Protein AF-A0A817S4G6-F1 (afdb_monomer)

Sequence (157 aa):
RQKEARENLIQSEVERRVKDIVETRVREELERRKDEIENEVKRRVDVLKRAMEKQMLTELEKRNNDEMKKLIVKEEEERKKREDLERILSENERKLAEAEKRIAEEEEKLRTEQLRLMEDRERFERQLGKQHAKEQNLILGKNKTREKISFTLNSAR

Mean predicted aligned error: 13.23 Å

Foldseek 3Di:
DVVVVVVVVVVVVVVVVVVVVVVVVVVVVVVVVVVVVVVVVVVVVVVVVVVVVVVVVVVVVVVVVVVVVVVVVVVVVVVVVVVVVVVVVVVVVVVVVVVVVVVVVVVVVVVVVVVVVVVVVVVVVVVVVVVVVVVVCCVVCPPVNDDPDDDDPPPDD

Secondary structure (DSSP, 8-state):
-HHHHHHHHHHHHHHHHHHHHHHHHHHHHHHHHHHHHHHHHHHHHHHHHHHHHHHHHHHHHHHHHHHHHHHHHHHHHHHHHHHHHHHHHHHHHHHHHHHHHHHHHHHHHHHHHHHHHHHHHHHHHHHHHHHHHHHHHHHTTTTTTS-----------

Radius of gyration: 67.4 Å; Cα contacts (8 Å, |Δi|>4): 7; chains: 1; bounding box: 145×23×191 Å

pLDDT: mean 90.8, std 11.44, range [44.94, 98.38]

Solvent-accessible surface area (backbone atoms only — not comparable to full-atom values): 8614 Å² total; per-residue (Å²): 108,76,65,55,56,50,50,54,51,52,50,53,51,50,51,48,53,52,48,52,53,50,52,51,52,51,49,54,51,51,51,52,53,47,53,53,50,52,52,52,52,50,52,53,51,51,52,52,49,55,52,51,52,52,51,53,50,54,52,50,53,48,50,52,52,53,51,51,50,53,51,52,53,51,50,53,52,53,48,50,53,49,54,52,49,52,51,52,49,54,51,50,51,50,52,49,54,52,51,53,51,50,51,52,55,51,54,50,50,53,53,54,49,54,53,49,54,51,52,51,50,51,52,50,51,55,49,50,53,52,49,52,52,52,52,50,32,54,75,70,29,51,90,80,59,49,78,82,80,80,78,79,81,79,79,85,125

Structure (mmCIF, N/CA/C/O backbone):
data_AF-A0A817S4G6-F1
#
_entry.id   AF-A0A817S4G6-F1
#
loop_
_atom_site.group_PDB
_atom_site.id
_atom_site.type_symbol
_atom_site.label_atom_id
_atom_site.label_alt_id
_atom_site.label_comp_id
_atom_site.label_asym_id
_atom_site.label_entity_id
_atom_site.label_seq_id
_atom_site.pdbx_PDB_ins_code
_atom_site.Cartn_x
_atom_site.Cartn_y
_atom_site.Cartn_z
_atom_site.occupancy
_atom_site.B_iso_or_equiv
_atom_site.auth_seq_id
_atom_site.auth_comp_id
_atom_site.auth_asym_id
_atom_site.auth_atom_id
_atom_site.pdbx_PDB_model_num
ATOM 1 N N . ARG A 1 1 ? -60.828 -16.959 84.558 1.00 68.12 1 ARG A N 1
ATOM 2 C CA . ARG A 1 1 ? -61.510 -17.779 83.520 1.00 68.12 1 ARG A CA 1
ATOM 3 C C . ARG A 1 1 ? -62.096 -16.951 82.365 1.00 68.12 1 ARG A C 1
ATOM 5 O O . ARG A 1 1 ? -61.414 -16.870 81.361 1.00 68.12 1 ARG A O 1
ATOM 12 N N . GLN A 1 2 ? -63.275 -16.304 82.437 1.00 71.50 2 GLN A N 1
ATOM 13 C CA . GLN A 1 2 ? -63.815 -15.572 81.257 1.00 71.50 2 GLN A CA 1
ATOM 14 C C . GLN A 1 2 ? -63.044 -14.290 80.871 1.00 71.50 2 GLN A C 1
ATOM 16 O O . GLN A 1 2 ? -62.876 -14.028 79.685 1.00 71.50 2 GLN A O 1
ATOM 21 N N . LYS A 1 3 ? -62.561 -13.500 81.844 1.00 75.75 3 LYS A N 1
ATOM 22 C CA . LYS A 1 3 ? -61.725 -12.309 81.571 1.00 75.75 3 LYS A CA 1
ATOM 23 C C . LYS A 1 3 ? -60.380 -12.679 80.936 1.00 75.75 3 LYS A C 1
ATOM 25 O O . LYS A 1 3 ? -60.044 -12.163 79.885 1.00 75.75 3 LYS A O 1
ATOM 30 N N . GLU A 1 4 ? -59.719 -13.667 81.519 1.00 77.25 4 GLU A N 1
ATOM 31 C CA . GLU A 1 4 ? -58.474 -14.290 81.044 1.00 77.25 4 GLU A CA 1
ATOM 32 C C . GLU A 1 4 ? -58.558 -14.785 79.592 1.00 77.25 4 GLU A C 1
ATOM 34 O O . GLU A 1 4 ? -57.671 -14.534 78.787 1.00 77.25 4 GLU A O 1
ATOM 39 N N . ALA A 1 5 ? -59.653 -15.460 79.223 1.00 80.94 5 ALA A N 1
ATOM 40 C CA . ALA A 1 5 ? -59.853 -15.932 77.853 1.00 80.94 5 ALA A CA 1
ATOM 41 C C . ALA A 1 5 ? -60.017 -14.773 76.854 1.00 80.94 5 ALA A C 1
ATOM 43 O O . ALA A 1 5 ? -59.557 -14.871 75.719 1.00 80.94 5 ALA A O 1
ATOM 44 N N . ARG A 1 6 ? -60.649 -13.667 77.273 1.00 77.38 6 ARG A N 1
ATOM 45 C CA . ARG A 1 6 ? -60.750 -12.439 76.470 1.00 77.38 6 ARG A CA 1
ATOM 46 C C . ARG A 1 6 ? -59.411 -11.719 76.350 1.00 77.38 6 ARG A C 1
ATOM 48 O O . ARG A 1 6 ? -59.080 -11.280 75.257 1.00 77.38 6 ARG A O 1
ATOM 55 N N . GLU A 1 7 ? -58.655 -11.610 77.437 1.00 81.31 7 GLU A N 1
ATOM 56 C CA . GLU A 1 7 ? -57.317 -11.007 77.434 1.00 81.31 7 GLU A CA 1
ATOM 57 C C . GLU A 1 7 ? -56.365 -11.788 76.524 1.00 81.31 7 GLU A C 1
ATOM 59 O O . GLU A 1 7 ? -55.733 -11.184 75.664 1.00 81.31 7 GLU A O 1
ATOM 64 N N . ASN A 1 8 ? -56.368 -13.122 76.599 1.00 84.12 8 ASN A N 1
ATOM 65 C CA . ASN A 1 8 ? -55.579 -13.973 75.704 1.00 84.12 8 ASN A CA 1
ATOM 66 C C . ASN A 1 8 ? -55.988 -13.829 74.228 1.00 84.12 8 ASN A C 1
ATOM 68 O O . ASN A 1 8 ? -55.130 -13.831 73.346 1.00 84.12 8 ASN A O 1
ATOM 72 N N . LEU A 1 9 ? -57.289 -13.683 73.938 1.00 86.62 9 LEU A N 1
ATOM 73 C CA . LEU A 1 9 ? -57.773 -13.464 72.572 1.00 86.62 9 LEU A CA 1
ATOM 74 C C . LEU A 1 9 ? -57.258 -12.127 72.016 1.00 86.62 9 LEU A C 1
ATOM 76 O O . LEU A 1 9 ? -56.675 -12.101 70.933 1.00 86.62 9 LEU A O 1
ATOM 80 N N . ILE A 1 10 ? -57.409 -11.051 72.797 1.00 86.75 10 ILE A N 1
ATOM 81 C CA . ILE A 1 10 ? -56.945 -9.700 72.451 1.00 86.75 10 ILE A CA 1
ATOM 82 C C . ILE A 1 10 ? -55.427 -9.692 72.258 1.00 86.75 10 ILE A C 1
ATOM 84 O O . ILE A 1 10 ? -54.934 -9.117 71.293 1.00 86.75 10 ILE A O 1
ATOM 88 N N . GLN A 1 11 ? -54.681 -10.358 73.137 1.00 84.25 11 GLN A N 1
ATOM 89 C CA . GLN A 1 11 ? -53.227 -10.431 73.056 1.00 84.25 11 GLN A CA 1
ATOM 90 C C . GLN A 1 11 ? -52.767 -11.161 71.787 1.00 84.25 11 GLN A C 1
ATOM 92 O O . GLN A 1 11 ? -51.900 -10.653 71.080 1.00 84.25 11 GLN A O 1
ATOM 97 N N . SER A 1 12 ? -53.417 -12.272 71.422 1.00 86.94 12 SER A N 1
ATOM 98 C CA . SER A 1 12 ? -53.116 -12.988 70.172 1.00 86.94 12 SER A CA 1
ATOM 99 C C . SER A 1 12 ? -53.428 -12.163 68.916 1.00 86.94 12 SER A C 1
ATOM 101 O O . SER A 1 12 ? -52.725 -12.247 67.908 1.00 86.94 12 SER A O 1
ATOM 103 N N . GLU A 1 13 ? -54.478 -11.343 68.970 1.00 90.25 13 GLU A N 1
ATOM 104 C CA . GLU A 1 13 ? -54.894 -10.493 67.857 1.00 90.25 13 GLU A CA 1
ATOM 105 C C . GLU A 1 13 ? -53.954 -9.291 67.698 1.00 90.25 13 GLU A C 1
ATOM 107 O O . GLU A 1 13 ? -53.565 -8.946 66.580 1.00 90.25 13 GLU A O 1
ATOM 112 N N . VAL A 1 14 ? -53.502 -8.712 68.815 1.00 91.56 14 VAL A N 1
ATOM 113 C CA . VAL A 1 14 ? -52.459 -7.679 68.839 1.00 91.56 14 VAL A CA 1
ATOM 114 C C . VAL A 1 14 ? -51.129 -8.234 68.325 1.00 91.56 14 VAL A C 1
ATOM 116 O O . VAL A 1 14 ? -50.505 -7.595 67.482 1.00 91.56 14 VAL A O 1
ATOM 119 N N . GLU A 1 15 ? -50.714 -9.429 68.752 1.00 91.81 15 GLU A N 1
ATOM 120 C CA . GLU A 1 15 ? -49.490 -10.081 68.266 1.00 91.81 15 GLU A CA 1
ATOM 121 C C . GLU A 1 15 ? -49.533 -10.347 66.759 1.00 91.81 15 GLU A C 1
ATOM 123 O O . GLU A 1 15 ? -48.559 -10.052 66.063 1.00 91.81 15 GLU A O 1
ATOM 128 N N . ARG A 1 16 ? -50.665 -10.834 66.226 1.00 92.88 16 ARG A N 1
ATOM 129 C CA . ARG A 1 16 ? -50.846 -10.985 64.772 1.00 92.88 16 ARG A CA 1
ATOM 130 C C . ARG A 1 16 ? -50.715 -9.654 64.052 1.00 92.88 16 ARG A C 1
ATOM 132 O O . ARG A 1 16 ? -49.958 -9.553 63.097 1.00 92.88 16 ARG A O 1
ATOM 139 N N . ARG A 1 17 ? -51.395 -8.616 64.538 1.00 93.25 17 ARG A N 1
ATOM 140 C CA . ARG A 1 17 ? -51.391 -7.304 63.886 1.00 93.25 17 ARG A CA 1
ATOM 141 C C . ARG A 1 17 ? -50.010 -6.649 63.911 1.00 93.25 17 ARG A C 1
ATOM 143 O O . ARG A 1 17 ? -49.602 -6.049 62.922 1.00 93.25 17 ARG A O 1
ATOM 150 N N . VAL A 1 18 ? -49.273 -6.789 65.014 1.00 94.31 18 VAL A N 1
ATOM 151 C CA . VAL A 1 18 ? -47.878 -6.337 65.115 1.00 94.31 18 VAL A CA 1
ATOM 152 C C . VAL A 1 18 ? -46.996 -7.119 64.146 1.00 94.31 18 VAL A C 1
ATOM 154 O O . VAL A 1 18 ? -46.218 -6.506 63.418 1.00 94.31 18 VAL A O 1
ATOM 157 N N . LYS A 1 19 ? -47.142 -8.446 64.088 1.00 92.88 19 LYS A N 1
ATOM 158 C CA . LYS A 1 19 ? -46.390 -9.292 63.158 1.00 92.88 19 LYS A CA 1
ATOM 159 C C . LYS A 1 19 ? -46.636 -8.892 61.702 1.00 92.88 19 LYS A C 1
ATOM 161 O O . LYS A 1 19 ? -45.669 -8.696 60.975 1.00 92.88 19 LYS A O 1
ATOM 166 N N . ASP A 1 20 ? -47.891 -8.690 61.309 1.00 94.62 20 ASP A N 1
ATOM 167 C CA . ASP A 1 20 ? -48.260 -8.315 59.940 1.00 94.62 20 ASP A CA 1
ATOM 168 C C . ASP A 1 20 ? -47.704 -6.931 59.555 1.00 94.62 20 ASP A C 1
ATOM 170 O O . ASP A 1 20 ? -47.190 -6.746 58.449 1.00 94.62 20 ASP A O 1
ATOM 174 N N . ILE A 1 21 ? -47.743 -5.957 60.476 1.00 94.88 21 ILE A N 1
ATOM 175 C CA . ILE A 1 21 ? -47.161 -4.619 60.266 1.00 94.88 21 ILE A CA 1
ATOM 176 C C . ILE A 1 21 ? -45.639 -4.701 60.119 1.00 94.88 21 ILE A C 1
ATOM 178 O O . ILE A 1 21 ? -45.070 -4.065 59.229 1.00 94.88 21 ILE A O 1
ATOM 182 N N . VAL A 1 22 ? -44.972 -5.476 60.980 1.00 95.25 22 VAL A N 1
ATOM 183 C CA . VAL A 1 22 ? -43.518 -5.667 60.917 1.00 95.25 22 VAL A CA 1
ATOM 184 C C . VAL A 1 22 ? -43.132 -6.358 59.614 1.00 95.25 22 VAL A C 1
ATOM 186 O O . VAL A 1 22 ? -42.227 -5.890 58.933 1.00 95.25 22 VAL A O 1
ATOM 189 N N . GLU A 1 23 ? -43.833 -7.421 59.225 1.00 95.94 23 GLU A N 1
ATOM 190 C CA . GLU A 1 23 ? -43.536 -8.170 58.005 1.00 95.94 23 GLU A CA 1
ATOM 191 C C . GLU A 1 23 ? -43.730 -7.315 56.748 1.00 95.94 23 GLU A C 1
ATOM 193 O O . GLU A 1 23 ? -42.868 -7.307 55.870 1.00 95.94 23 GLU A O 1
ATOM 198 N N . THR A 1 24 ? -44.812 -6.534 56.690 1.00 95.31 24 THR A N 1
ATOM 199 C CA . THR A 1 24 ? -45.082 -5.623 55.568 1.00 95.31 24 THR A CA 1
ATOM 200 C C . THR A 1 24 ? -43.999 -4.552 55.463 1.00 95.31 24 THR A C 1
ATOM 202 O O . THR A 1 24 ? -43.426 -4.354 54.395 1.00 95.31 24 THR A O 1
ATOM 205 N N . ARG A 1 25 ? -43.640 -3.913 56.582 1.00 95.62 25 ARG A N 1
ATOM 206 C CA . ARG A 1 25 ? -42.630 -2.849 56.589 1.00 95.62 25 ARG A CA 1
ATOM 207 C C . ARG A 1 25 ? -41.226 -3.367 56.280 1.00 95.62 25 ARG A C 1
ATOM 209 O O . ARG A 1 25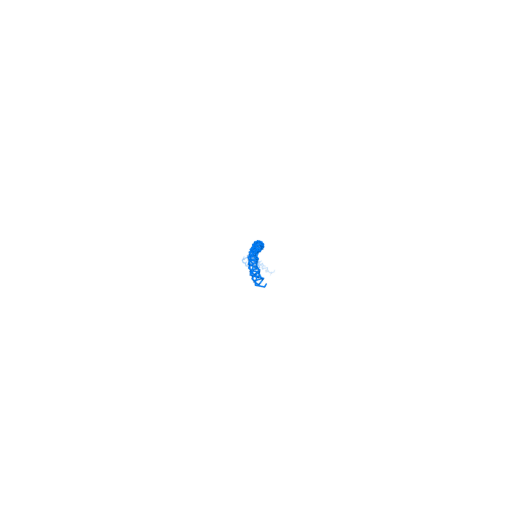 ? -40.471 -2.703 55.579 1.00 95.62 25 ARG A O 1
ATOM 216 N N . VAL A 1 26 ? -40.876 -4.554 56.777 1.00 96.50 26 VAL A N 1
ATOM 217 C CA . VAL A 1 26 ? -39.610 -5.222 56.439 1.00 96.50 26 VAL A CA 1
ATOM 218 C C . VAL A 1 26 ? -39.570 -5.567 54.952 1.00 96.50 26 VAL A C 1
ATOM 220 O O . VAL A 1 26 ? -38.542 -5.355 54.315 1.00 96.50 26 VAL A O 1
ATOM 223 N N . ARG A 1 27 ? -40.676 -6.054 54.381 1.00 95.31 27 ARG A N 1
ATOM 224 C CA . ARG A 1 27 ? -40.769 -6.368 52.951 1.00 95.31 27 ARG A CA 1
ATOM 225 C C . ARG A 1 27 ? -40.568 -5.125 52.084 1.00 95.31 27 ARG A C 1
ATOM 227 O O . ARG A 1 27 ? -39.736 -5.161 51.186 1.00 95.31 27 ARG A O 1
ATOM 234 N N . GLU A 1 28 ? -41.255 -4.028 52.398 1.00 95.81 28 GLU A N 1
ATOM 235 C CA . GLU A 1 28 ? -41.115 -2.754 51.679 1.00 95.81 28 GLU A CA 1
ATOM 236 C C . GLU A 1 28 ? -39.688 -2.189 51.757 1.00 95.81 28 GLU A C 1
ATOM 238 O O . GLU A 1 28 ? -39.144 -1.733 50.754 1.00 95.81 28 GLU A O 1
ATOM 243 N N . GLU A 1 29 ? -39.050 -2.232 52.931 1.00 95.62 29 GLU A N 1
ATOM 244 C CA . GLU A 1 29 ? -37.659 -1.785 53.098 1.00 95.62 29 GLU A CA 1
ATOM 245 C C . GLU A 1 29 ? -36.668 -2.665 52.326 1.00 95.62 29 GLU A C 1
ATOM 247 O O . GLU A 1 29 ? -35.727 -2.153 51.716 1.00 95.62 29 GLU A O 1
ATOM 252 N N . LEU A 1 30 ? -36.870 -3.986 52.322 1.00 96.62 30 LEU A N 1
ATOM 253 C CA . LEU A 1 30 ? -36.042 -4.902 51.538 1.00 96.62 30 LEU A CA 1
ATOM 254 C C . LEU A 1 30 ? -36.190 -4.652 50.037 1.00 96.62 30 LEU A C 1
ATOM 256 O O . LEU A 1 30 ? -35.188 -4.675 49.325 1.00 96.62 30 LEU A O 1
ATOM 260 N N . GLU A 1 31 ? -37.406 -4.387 49.565 1.00 95.88 31 GLU A N 1
ATOM 261 C CA . GLU A 1 31 ? -37.678 -4.093 48.158 1.00 95.88 31 GLU A CA 1
ATOM 262 C C . GLU A 1 31 ? -37.060 -2.755 47.736 1.00 95.88 31 GLU A C 1
ATOM 264 O O . GLU A 1 31 ? -36.313 -2.714 46.761 1.00 95.88 31 GLU A O 1
ATOM 269 N N . ARG A 1 32 ? -37.208 -1.696 48.546 1.00 96.94 32 ARG A N 1
ATOM 270 C CA . ARG A 1 32 ? -36.531 -0.408 48.303 1.00 96.94 32 ARG A CA 1
ATOM 271 C C . ARG A 1 32 ? -35.016 -0.552 48.226 1.00 96.94 32 ARG A C 1
ATOM 273 O O . ARG A 1 32 ? -34.397 -0.063 47.286 1.00 96.94 32 ARG A O 1
ATOM 280 N N . ARG A 1 33 ? -34.408 -1.251 49.190 1.00 96.81 33 ARG A N 1
ATOM 281 C CA . ARG A 1 33 ? -32.954 -1.480 49.190 1.00 96.81 33 ARG A CA 1
ATOM 282 C C . ARG A 1 33 ? -32.508 -2.302 47.990 1.00 96.81 33 ARG A C 1
ATOM 284 O O . ARG A 1 33 ? -31.440 -2.043 47.441 1.00 96.81 33 ARG A O 1
ATOM 291 N N . LYS A 1 34 ? -33.299 -3.296 47.586 1.00 97.56 34 LYS A N 1
ATOM 292 C CA . LYS A 1 34 ? -33.016 -4.105 46.402 1.00 97.56 34 LYS A CA 1
ATOM 293 C C . LYS A 1 34 ? -33.024 -3.237 45.143 1.00 97.56 34 LYS A C 1
ATOM 295 O O . LYS A 1 34 ? -32.050 -3.280 44.398 1.00 97.56 34 LYS A O 1
ATOM 300 N N . ASP A 1 35 ? -34.041 -2.401 44.961 1.00 97.19 35 ASP A N 1
ATOM 301 C CA . ASP A 1 35 ? -34.147 -1.501 43.809 1.00 97.19 35 ASP A CA 1
ATOM 302 C C . ASP A 1 35 ? -33.014 -0.465 43.777 1.00 97.19 3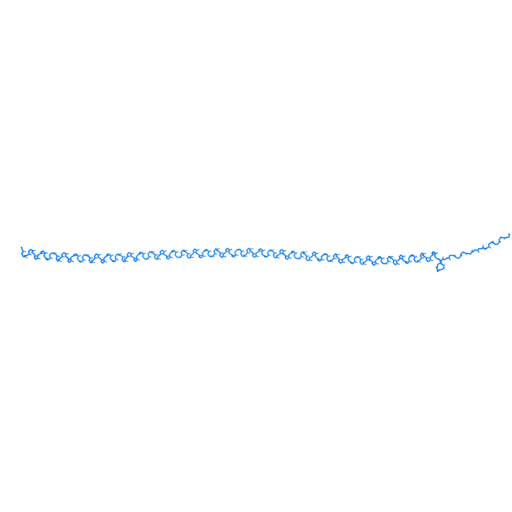5 ASP A C 1
ATOM 304 O O . ASP A 1 35 ? -32.459 -0.164 42.718 1.00 97.19 35 ASP A O 1
ATOM 308 N N . GLU A 1 36 ? -32.621 0.078 44.932 1.00 97.25 36 GLU A N 1
ATOM 309 C CA . GLU A 1 36 ? -31.470 0.981 45.047 1.00 97.25 36 GLU A CA 1
ATOM 310 C C . GLU A 1 36 ? -30.167 0.295 44.619 1.00 97.25 36 GLU A C 1
ATOM 312 O O . GLU A 1 36 ? -29.401 0.852 43.825 1.00 97.25 36 GLU A O 1
ATOM 317 N N . ILE A 1 37 ? -29.937 -0.933 45.095 1.00 97.31 37 ILE A N 1
ATOM 318 C CA . ILE A 1 37 ? -28.763 -1.732 44.732 1.00 97.31 37 ILE A CA 1
ATOM 319 C C . ILE A 1 37 ? -28.778 -2.058 43.238 1.00 97.31 37 ILE A C 1
ATOM 321 O O . ILE A 1 37 ? -27.762 -1.874 42.569 1.00 97.31 37 ILE A O 1
ATOM 325 N N . GLU A 1 38 ? -29.906 -2.510 42.690 1.00 97.56 38 GLU A N 1
ATOM 326 C CA . GLU A 1 38 ? -30.027 -2.843 41.268 1.00 97.56 38 GLU A CA 1
ATOM 327 C C . GLU A 1 38 ? -29.754 -1.628 40.377 1.00 97.56 38 GLU A C 1
ATOM 329 O O . GLU A 1 38 ? -29.005 -1.726 39.400 1.00 97.56 38 GLU A O 1
ATOM 334 N N . ASN A 1 39 ? -30.289 -0.461 40.738 1.00 97.94 39 ASN A N 1
ATOM 335 C CA . ASN A 1 39 ? -30.050 0.778 40.007 1.00 97.94 39 ASN A CA 1
ATOM 336 C C . ASN A 1 39 ? -28.583 1.217 40.068 1.00 97.94 39 ASN A C 1
ATOM 338 O O . ASN A 1 39 ? -28.024 1.635 39.051 1.00 97.94 39 ASN A O 1
ATOM 342 N N . GLU A 1 40 ? -27.940 1.110 41.229 1.00 97.69 40 GLU A N 1
ATOM 343 C CA . GLU A 1 40 ? -26.522 1.441 41.380 1.00 97.69 40 GLU A CA 1
ATOM 344 C C . GLU A 1 40 ? -25.627 0.468 40.597 1.00 97.69 40 GLU A C 1
ATOM 346 O O . GLU A 1 40 ? -24.723 0.896 39.874 1.00 97.69 40 GLU A O 1
ATOM 351 N N . VAL A 1 41 ? -25.905 -0.838 40.666 1.00 98.38 41 VAL A N 1
ATOM 352 C CA . VAL A 1 41 ? -25.199 -1.857 39.874 1.00 98.38 41 VAL A CA 1
ATOM 353 C C . VAL A 1 41 ? -25.355 -1.568 38.386 1.00 98.38 41 VAL A C 1
ATOM 355 O O . VAL A 1 41 ? -24.360 -1.554 37.659 1.00 98.38 41 VAL A O 1
ATOM 358 N N . LYS A 1 42 ? -26.575 -1.266 37.932 1.00 98.06 42 LYS A N 1
ATOM 359 C CA . LYS A 1 42 ? -26.852 -0.925 36.534 1.00 98.06 42 LYS A CA 1
ATOM 360 C C . LYS A 1 42 ? -26.051 0.296 36.087 1.00 98.06 42 LYS A C 1
ATOM 362 O O . LYS A 1 42 ? -25.382 0.237 35.060 1.00 98.06 42 LYS A O 1
ATOM 367 N N . ARG A 1 43 ? -26.028 1.364 36.892 1.00 98.19 43 ARG A N 1
ATOM 368 C CA . ARG A 1 43 ? -25.232 2.571 36.605 1.00 98.19 43 ARG A CA 1
ATOM 369 C C . ARG A 1 43 ? -23.742 2.263 36.493 1.00 98.19 43 ARG A C 1
ATOM 371 O O . ARG A 1 43 ? -23.106 2.708 35.540 1.00 98.19 43 ARG A O 1
ATOM 378 N N . ARG A 1 44 ? -23.176 1.492 37.426 1.00 98.19 44 ARG A N 1
ATOM 379 C CA . ARG A 1 44 ? -21.750 1.121 37.390 1.00 98.19 44 ARG A CA 1
ATOM 380 C C . ARG A 1 44 ? -21.411 0.282 36.167 1.00 98.19 44 ARG A C 1
ATOM 382 O O . ARG A 1 44 ? -20.407 0.548 35.510 1.00 98.19 44 ARG A O 1
ATOM 389 N N . VAL A 1 45 ? -22.255 -0.695 35.838 1.00 98.31 45 VAL A N 1
ATOM 390 C CA . VAL A 1 45 ? -22.090 -1.524 34.640 1.00 98.31 45 VAL A CA 1
ATOM 391 C C . VAL A 1 45 ? -22.147 -0.666 33.379 1.00 98.31 45 VAL A C 1
ATOM 393 O O . VAL A 1 45 ? -21.290 -0.823 32.516 1.00 98.31 45 VAL A O 1
ATOM 396 N N . ASP A 1 46 ? -23.089 0.269 33.280 1.00 97.88 46 ASP A N 1
ATOM 397 C CA . ASP A 1 46 ? -23.211 1.145 32.112 1.00 97.88 46 ASP A CA 1
ATOM 398 C C . ASP A 1 46 ? -21.997 2.074 31.959 1.00 97.88 46 ASP A C 1
ATOM 400 O O . ASP A 1 46 ? -21.500 2.264 30.848 1.00 97.88 46 ASP A O 1
ATOM 404 N N . VAL A 1 47 ? -21.469 2.616 33.062 1.00 97.88 47 VAL A N 1
ATOM 405 C CA . VAL A 1 47 ? -20.238 3.425 33.045 1.00 97.88 47 VAL A CA 1
ATOM 406 C C . VAL A 1 47 ? -19.045 2.596 32.569 1.00 97.88 47 VAL A C 1
ATOM 408 O O . VAL A 1 47 ? -18.309 3.040 31.687 1.00 97.88 47 VAL A O 1
ATOM 411 N N . LEU A 1 48 ? -18.868 1.386 33.106 1.00 97.50 48 LEU A N 1
ATOM 412 C CA . LEU A 1 48 ? -17.772 0.496 32.715 1.00 97.50 48 LEU A CA 1
ATOM 413 C C . LEU A 1 48 ? -17.888 0.050 31.254 1.00 97.50 48 LEU A C 1
ATOM 415 O O . LEU A 1 48 ? -16.893 0.081 30.535 1.00 97.50 48 LEU A O 1
ATOM 419 N N . LYS A 1 49 ? -19.096 -0.295 30.790 1.00 97.81 49 LYS A N 1
ATOM 420 C CA . LYS A 1 49 ? -19.353 -0.641 29.384 1.00 97.81 49 LYS A CA 1
ATOM 421 C C . LYS A 1 49 ? -18.988 0.506 28.454 1.00 97.81 49 LYS A C 1
ATOM 423 O O . LYS A 1 49 ? -18.218 0.297 27.528 1.00 97.81 49 LYS A O 1
ATOM 428 N N . ARG A 1 50 ? -19.452 1.727 28.739 1.00 98.19 50 ARG A N 1
ATOM 429 C CA . ARG A 1 50 ? -19.131 2.910 27.922 1.00 98.19 50 ARG A CA 1
ATOM 430 C C . ARG A 1 50 ? -17.636 3.214 27.900 1.00 98.19 50 ARG A C 1
ATOM 432 O O . ARG A 1 50 ? -17.104 3.603 26.863 1.00 98.19 50 ARG A O 1
ATOM 439 N N . ALA A 1 51 ? -16.951 3.052 29.032 1.00 98.12 51 ALA A N 1
ATOM 440 C CA . ALA A 1 51 ? -15.503 3.224 29.096 1.00 98.12 51 ALA A CA 1
ATOM 441 C C . ALA A 1 51 ? -14.781 2.180 28.230 1.00 98.12 51 ALA A C 1
ATOM 443 O O . ALA A 1 51 ? -13.912 2.544 27.437 1.00 98.12 51 ALA A O 1
ATOM 444 N N . MET A 1 52 ? -15.190 0.913 28.329 1.00 97.00 52 MET A N 1
ATOM 445 C CA . MET A 1 52 ? -14.631 -0.184 27.541 1.00 97.00 52 MET A CA 1
ATOM 446 C C . MET A 1 52 ? -14.901 -0.006 26.041 1.00 97.00 52 MET A C 1
ATOM 448 O O . MET A 1 52 ? -13.979 -0.118 25.241 1.00 97.00 52 MET A O 1
ATOM 452 N N . GLU A 1 53 ? -16.132 0.336 25.653 1.00 97.12 53 GLU A N 1
ATOM 453 C CA . GLU A 1 53 ? -16.514 0.614 24.263 1.00 97.12 53 GLU A CA 1
ATOM 454 C C . GLU A 1 53 ? -15.677 1.750 23.673 1.00 97.12 53 GLU A C 1
ATOM 456 O O . GLU A 1 53 ? -15.136 1.619 22.576 1.00 97.12 53 GLU A O 1
ATOM 461 N N . LYS A 1 54 ? -15.500 2.844 24.423 1.00 98.06 54 LYS A N 1
ATOM 462 C CA . LYS A 1 54 ? -14.658 3.963 23.994 1.00 98.06 54 LYS A CA 1
ATOM 463 C C . LYS A 1 54 ? -13.206 3.529 23.788 1.00 98.06 54 LYS A C 1
ATOM 465 O O . LYS A 1 54 ? -12.612 3.896 22.779 1.00 98.06 54 LYS A O 1
ATOM 470 N N . GLN A 1 55 ? -12.645 2.749 24.714 1.00 97.50 55 GLN A N 1
ATOM 471 C CA . GLN A 1 55 ? -11.283 2.225 24.583 1.00 97.50 55 GLN A CA 1
ATOM 472 C C . GLN A 1 55 ? -11.146 1.312 23.359 1.00 97.50 55 GLN A C 1
ATOM 474 O O . GLN A 1 55 ? -10.252 1.523 22.540 1.00 97.50 55 GLN A O 1
ATOM 479 N N . MET A 1 56 ? -12.071 0.368 23.170 1.00 97.00 56 MET A N 1
ATOM 480 C CA . MET A 1 56 ? -12.071 -0.529 22.012 1.00 97.00 56 MET A CA 1
ATOM 481 C C . MET A 1 56 ? -12.159 0.235 20.688 1.00 97.00 56 MET A C 1
ATOM 483 O O . MET A 1 56 ? -11.401 -0.066 19.768 1.00 97.00 56 MET A O 1
ATOM 487 N N . LEU A 1 57 ? -13.031 1.245 20.590 1.00 97.81 57 LEU A N 1
ATOM 488 C CA . LEU A 1 57 ? -13.135 2.083 19.393 1.00 97.81 57 LEU A CA 1
ATOM 489 C C . LEU A 1 57 ? -11.824 2.821 19.111 1.00 97.81 57 LEU A C 1
ATOM 491 O O . LEU A 1 57 ? -11.326 2.763 17.990 1.0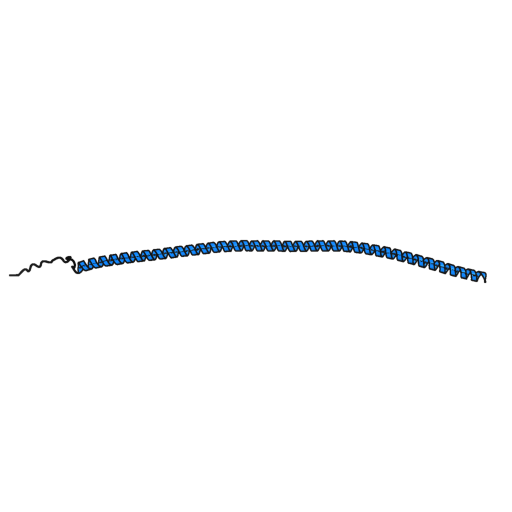0 97.81 57 LEU A O 1
ATOM 495 N N . THR A 1 58 ? -11.208 3.432 20.128 1.00 97.62 58 THR A N 1
ATOM 496 C CA . THR A 1 58 ? -9.921 4.123 19.945 1.00 97.62 58 THR A CA 1
ATOM 497 C C . THR A 1 58 ? -8.789 3.184 19.527 1.00 97.62 58 THR A C 1
ATOM 499 O O . THR A 1 58 ? -7.938 3.558 18.719 1.00 97.62 58 THR A O 1
ATOM 502 N N . GLU A 1 59 ? -8.764 1.950 20.036 1.00 97.50 59 GLU A N 1
ATOM 503 C CA . GLU A 1 59 ? -7.771 0.955 19.628 1.00 97.50 59 GLU A CA 1
ATOM 504 C C . GLU A 1 59 ? -7.989 0.476 18.191 1.00 97.50 59 GLU A C 1
ATOM 506 O O . GLU A 1 59 ? -7.018 0.323 17.447 1.00 97.50 59 GLU A O 1
ATOM 511 N N . LEU A 1 60 ? -9.244 0.269 17.785 1.00 97.25 60 LEU A N 1
ATOM 512 C CA . LEU A 1 60 ? -9.595 -0.097 16.413 1.00 97.25 60 LEU A CA 1
ATOM 513 C C . LEU A 1 60 ? -9.229 1.012 15.425 1.00 97.25 60 LEU A C 1
ATOM 515 O O . LEU A 1 60 ? -8.578 0.737 14.421 1.00 97.25 60 LEU A O 1
ATOM 519 N N . GLU A 1 61 ? -9.567 2.266 15.729 1.00 96.88 61 GLU A N 1
ATOM 520 C CA . GLU A 1 61 ? -9.187 3.418 14.904 1.00 96.88 61 GLU A CA 1
ATOM 521 C C . GLU A 1 61 ? -7.668 3.533 14.759 1.00 96.88 61 GLU A C 1
ATOM 523 O O . GLU A 1 61 ? -7.156 3.773 13.663 1.00 96.88 61 GLU A O 1
ATOM 528 N N . LYS A 1 62 ? -6.923 3.312 15.848 1.00 97.94 62 LYS A N 1
ATOM 529 C CA . LYS A 1 62 ? -5.459 3.327 15.812 1.00 97.94 62 LYS A CA 1
ATOM 530 C C . LYS A 1 62 ? -4.900 2.208 14.933 1.00 97.94 62 LYS A C 1
ATOM 532 O O . LYS A 1 62 ? -4.039 2.483 14.102 1.00 97.94 62 LYS A O 1
ATOM 537 N N . ARG A 1 63 ? -5.405 0.976 15.071 1.00 96.88 63 ARG A N 1
ATOM 538 C CA . ARG A 1 63 ? -4.993 -0.158 14.226 1.00 96.88 63 ARG A CA 1
ATOM 539 C C . ARG A 1 63 ? -5.286 0.106 12.753 1.00 96.88 63 ARG A C 1
ATOM 541 O O . ARG A 1 63 ? -4.384 -0.048 11.938 1.00 96.88 63 ARG A O 1
ATOM 548 N N . ASN A 1 64 ? -6.487 0.584 12.434 1.00 97.50 64 ASN A N 1
ATOM 549 C CA . ASN A 1 64 ? -6.870 0.927 11.064 1.00 97.50 64 ASN A CA 1
ATOM 550 C C . ASN A 1 64 ? -5.948 2.006 10.477 1.00 97.50 64 ASN A C 1
ATOM 552 O O . ASN A 1 64 ? -5.469 1.870 9.354 1.00 97.50 64 ASN A O 1
ATOM 556 N N . ASN A 1 65 ? -5.640 3.052 11.249 1.00 97.19 65 ASN A N 1
ATOM 557 C CA . ASN A 1 65 ? -4.717 4.103 10.819 1.00 97.19 65 ASN A CA 1
ATOM 558 C C . ASN A 1 65 ? -3.289 3.581 10.611 1.00 97.19 65 ASN A C 1
ATOM 560 O O . ASN A 1 65 ? -2.627 3.973 9.651 1.00 97.19 65 ASN A O 1
ATOM 564 N N . ASP A 1 66 ? -2.800 2.708 11.490 1.00 97.56 66 ASP A N 1
ATOM 565 C CA . ASP A 1 66 ? -1.467 2.117 11.368 1.00 97.56 66 ASP A CA 1
ATOM 566 C C . ASP A 1 66 ? -1.376 1.170 10.161 1.00 97.56 66 ASP A C 1
ATOM 568 O O . ASP A 1 66 ? -0.369 1.166 9.451 1.00 97.56 66 ASP A O 1
ATOM 572 N N . GLU A 1 67 ? -2.426 0.395 9.884 1.00 96.69 67 GLU A N 1
ATOM 573 C CA . GLU A 1 67 ? -2.524 -0.447 8.687 1.00 96.69 67 GLU A CA 1
ATOM 574 C C . GLU A 1 67 ? -2.570 0.391 7.409 1.00 96.69 67 GLU A C 1
ATOM 576 O O . GLU A 1 67 ? -1.794 0.143 6.486 1.00 96.69 67 GLU A O 1
ATOM 581 N N . MET A 1 68 ? -3.394 1.437 7.380 1.00 96.38 68 MET A N 1
ATOM 582 C CA . MET A 1 68 ? -3.486 2.351 6.244 1.00 96.38 68 MET A CA 1
ATOM 583 C C . MET A 1 68 ? -2.154 3.063 5.979 1.00 96.38 68 MET A C 1
ATOM 585 O O . MET A 1 68 ? -1.702 3.118 4.838 1.00 96.38 68 MET A O 1
ATOM 589 N N . LYS A 1 69 ? -1.454 3.525 7.024 1.00 97.50 69 LYS A N 1
ATOM 590 C CA . LYS A 1 69 ? -0.103 4.096 6.887 1.00 97.50 69 LYS A CA 1
ATOM 591 C C . LYS A 1 69 ? 0.896 3.089 6.327 1.00 97.50 69 LYS A C 1
ATOM 593 O O . LYS A 1 69 ? 1.682 3.443 5.455 1.00 97.50 69 LYS A O 1
ATOM 598 N N . LYS A 1 70 ? 0.870 1.837 6.795 1.00 97.38 70 LYS A N 1
ATOM 599 C CA . LYS A 1 70 ? 1.741 0.778 6.258 1.00 97.38 70 LYS A CA 1
ATOM 600 C C . LYS A 1 70 ? 1.464 0.507 4.781 1.00 97.38 70 LYS A C 1
ATOM 602 O O . LYS A 1 70 ? 2.411 0.255 4.042 1.00 97.38 70 LYS A O 1
ATOM 607 N N . LEU A 1 71 ? 0.201 0.545 4.357 1.00 96.94 71 LEU A N 1
ATOM 608 C CA . LEU A 1 71 ? -0.163 0.388 2.948 1.00 96.94 71 LEU A CA 1
ATOM 609 C C . LEU A 1 71 ? 0.368 1.546 2.102 1.00 96.94 71 LEU A C 1
ATOM 611 O O . LEU A 1 71 ? 1.012 1.285 1.094 1.00 96.94 71 LEU A O 1
ATOM 615 N N . ILE A 1 72 ? 0.192 2.790 2.556 1.00 97.56 72 ILE A N 1
ATOM 616 C CA . ILE A 1 72 ? 0.704 3.981 1.859 1.00 97.56 72 ILE A CA 1
ATOM 617 C C . ILE A 1 72 ? 2.228 3.915 1.709 1.00 97.56 72 ILE A C 1
ATOM 619 O O . ILE A 1 72 ? 2.744 4.101 0.614 1.00 97.56 72 ILE A O 1
ATOM 623 N N . VAL A 1 73 ? 2.956 3.590 2.783 1.00 98.06 73 VAL A N 1
ATOM 624 C CA . VAL A 1 73 ? 4.425 3.477 2.730 1.00 98.06 73 VAL A CA 1
ATOM 625 C C . VAL A 1 73 ? 4.860 2.397 1.738 1.00 98.06 73 VAL A C 1
ATOM 627 O O . VAL A 1 73 ? 5.746 2.638 0.923 1.00 98.06 73 VAL A O 1
ATOM 630 N N . LYS A 1 74 ? 4.212 1.226 1.758 1.00 97.81 74 LYS A N 1
ATOM 631 C CA . LYS A 1 74 ? 4.502 0.156 0.793 1.00 97.81 74 LYS A CA 1
ATOM 632 C C . LYS A 1 74 ? 4.211 0.584 -0.644 1.00 97.81 74 LYS A C 1
ATOM 634 O O . LYS A 1 74 ? 4.997 0.278 -1.533 1.00 97.81 74 LYS A O 1
ATOM 639 N N . GLU A 1 75 ? 3.101 1.275 -0.880 1.00 96.88 75 GLU A N 1
ATOM 640 C CA . GLU A 1 75 ? 2.742 1.769 -2.209 1.00 96.88 75 GLU A CA 1
ATOM 641 C C . GLU A 1 75 ? 3.753 2.804 -2.716 1.00 96.88 75 GLU A C 1
ATOM 643 O O . GLU A 1 75 ? 4.186 2.721 -3.863 1.00 96.88 75 GLU A O 1
ATOM 648 N N . GLU A 1 76 ? 4.195 3.734 -1.867 1.00 96.94 76 GLU A N 1
ATOM 649 C CA . GLU A 1 76 ? 5.230 4.708 -2.222 1.00 96.94 76 GLU A CA 1
ATOM 650 C C . GLU A 1 76 ? 6.585 4.052 -2.511 1.00 96.94 76 GLU A C 1
ATOM 652 O O . GLU A 1 76 ? 7.276 4.458 -3.447 1.00 96.94 76 GLU A O 1
ATOM 657 N N . GLU A 1 77 ? 6.975 3.039 -1.735 1.00 97.06 77 GLU A N 1
ATOM 658 C CA . GLU A 1 77 ? 8.193 2.263 -1.989 1.00 97.06 77 GLU A CA 1
ATOM 659 C C . GLU A 1 77 ? 8.120 1.521 -3.326 1.00 97.06 77 GLU A C 1
ATOM 661 O O . GLU A 1 77 ? 9.064 1.577 -4.114 1.00 97.06 77 GLU A O 1
ATOM 666 N N . GLU A 1 78 ? 7.000 0.860 -3.616 1.00 97.06 78 GLU A N 1
ATOM 667 C CA . GLU A 1 78 ? 6.788 0.186 -4.899 1.00 97.06 78 GLU A CA 1
ATOM 668 C C . GLU A 1 78 ? 6.737 1.181 -6.062 1.00 97.06 78 GLU A C 1
ATOM 670 O O . GLU A 1 78 ? 7.294 0.909 -7.127 1.00 97.06 78 GLU A O 1
ATOM 675 N N . ARG A 1 79 ? 6.144 2.365 -5.863 1.00 98.00 79 ARG A N 1
ATOM 676 C CA . ARG A 1 79 ? 6.148 3.432 -6.868 1.00 98.00 79 ARG A CA 1
ATOM 677 C C . ARG A 1 79 ? 7.569 3.900 -7.171 1.00 98.00 79 ARG A C 1
ATOM 679 O O . ARG A 1 79 ? 7.942 3.940 -8.337 1.00 98.00 79 ARG A O 1
ATOM 686 N N . LYS A 1 80 ? 8.387 4.160 -6.145 1.00 97.94 80 LYS A N 1
ATOM 687 C CA . LYS A 1 80 ? 9.801 4.539 -6.322 1.00 97.94 80 LYS A CA 1
ATOM 688 C C . LYS A 1 80 ? 10.595 3.469 -7.065 1.00 97.94 80 LYS A C 1
ATOM 690 O O . LYS A 1 80 ? 11.311 3.791 -8.003 1.00 97.94 80 LYS A O 1
ATOM 695 N N . LYS A 1 81 ? 10.419 2.190 -6.710 1.00 97.94 81 LYS A N 1
ATOM 696 C CA . LYS A 1 81 ? 11.072 1.083 -7.431 1.00 97.94 81 LYS A CA 1
ATOM 697 C C . LYS A 1 81 ? 10.670 1.044 -8.904 1.00 97.94 81 LYS A C 1
ATOM 699 O O . LYS A 1 81 ? 11.523 0.804 -9.751 1.00 97.94 81 LYS A O 1
ATOM 704 N N . ARG A 1 82 ? 9.391 1.277 -9.222 1.00 97.56 82 ARG A N 1
ATOM 705 C CA . ARG A 1 82 ? 8.914 1.345 -10.613 1.00 97.56 82 ARG A CA 1
ATOM 706 C C . ARG A 1 82 ? 9.525 2.523 -11.364 1.00 97.56 82 ARG A C 1
ATOM 708 O O . ARG A 1 82 ? 10.016 2.318 -12.465 1.00 97.56 82 ARG A O 1
ATOM 715 N N . GLU A 1 83 ? 9.546 3.706 -10.757 1.00 97.75 83 GLU A N 1
ATOM 716 C CA . GLU A 1 83 ? 10.162 4.906 -11.340 1.00 97.75 83 GLU A CA 1
ATOM 717 C C . GLU A 1 83 ? 11.667 4.699 -11.607 1.00 97.75 83 GLU A C 1
ATOM 719 O O . GLU A 1 83 ? 12.173 5.074 -12.666 1.00 97.75 83 GLU A O 1
ATOM 724 N N . ASP A 1 84 ? 12.391 4.063 -10.681 1.00 97.62 84 ASP A N 1
ATOM 725 C CA . ASP A 1 84 ? 13.814 3.752 -10.855 1.00 97.62 84 ASP A CA 1
ATOM 726 C C . ASP A 1 84 ? 14.045 2.705 -11.955 1.00 97.62 84 ASP A C 1
AT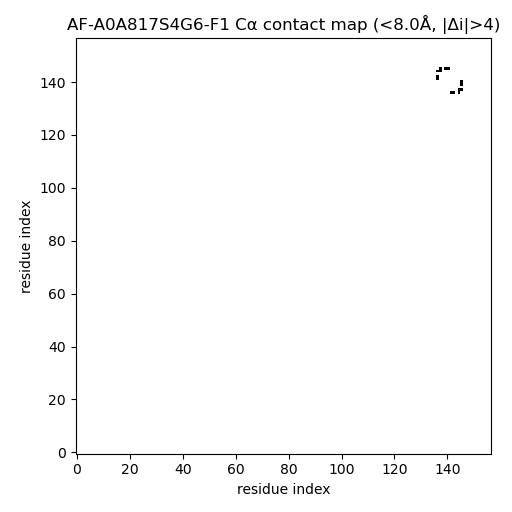OM 728 O O . ASP A 1 84 ? 14.951 2.860 -12.777 1.00 97.62 84 ASP A O 1
ATOM 732 N N . LEU A 1 85 ? 13.209 1.662 -12.018 1.00 97.69 85 LEU A N 1
ATOM 733 C CA . LEU A 1 85 ? 13.263 0.664 -13.090 1.00 97.69 85 LEU A CA 1
ATOM 734 C C . LEU A 1 85 ? 12.973 1.290 -14.457 1.00 97.69 85 LEU A C 1
ATOM 736 O O . LEU A 1 85 ? 13.696 1.020 -15.411 1.00 97.69 85 LEU A O 1
ATOM 740 N N . GLU A 1 86 ? 11.962 2.150 -14.553 1.00 97.31 86 GLU A N 1
ATOM 741 C CA . GLU A 1 86 ? 11.619 2.862 -15.786 1.00 97.31 86 GLU A CA 1
ATOM 742 C C . GLU A 1 86 ? 12.763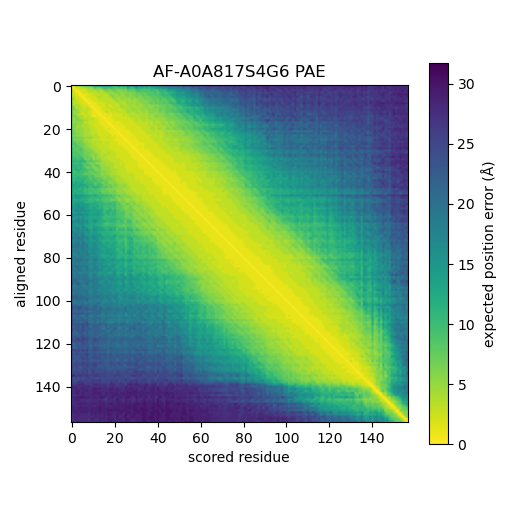 3.775 -16.242 1.00 97.31 86 GLU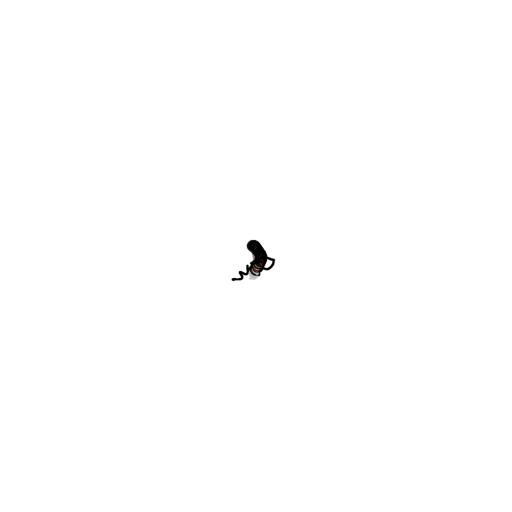 A C 1
ATOM 744 O O . GLU A 1 86 ? 13.110 3.796 -17.424 1.00 97.31 86 GLU A O 1
ATOM 749 N N . ARG A 1 87 ? 13.432 4.458 -15.304 1.00 98.25 87 ARG A N 1
ATOM 750 C CA . ARG A 1 87 ? 14.627 5.256 -15.605 1.00 98.25 87 ARG A CA 1
ATOM 751 C C . ARG A 1 87 ? 15.754 4.397 -16.181 1.00 98.25 87 ARG A C 1
ATOM 753 O O . ARG A 1 87 ? 16.344 4.783 -17.189 1.00 98.25 87 ARG A O 1
ATOM 760 N N . ILE A 1 88 ? 16.041 3.246 -15.568 1.00 98.00 88 ILE A N 1
ATOM 761 C CA . ILE A 1 88 ? 17.079 2.316 -16.039 1.00 98.00 88 ILE A CA 1
ATOM 762 C C . ILE A 1 88 ? 16.733 1.781 -17.431 1.00 98.00 88 ILE A C 1
ATOM 764 O O . ILE A 1 88 ? 17.600 1.738 -18.303 1.00 98.00 88 ILE A O 1
ATOM 768 N N . LEU A 1 89 ? 15.477 1.390 -17.656 1.00 97.00 89 LEU A N 1
ATOM 769 C CA . LEU A 1 89 ? 15.022 0.900 -18.956 1.00 97.00 89 LEU A CA 1
ATOM 770 C C . LEU A 1 89 ? 15.163 1.977 -20.030 1.00 97.00 89 LEU A C 1
ATOM 772 O O . LEU A 1 89 ? 15.767 1.710 -21.062 1.00 97.00 89 LEU A O 1
ATOM 776 N N . SER A 1 90 ? 14.721 3.206 -19.756 1.00 97.75 90 SER A N 1
ATOM 777 C CA . SER A 1 90 ? 14.854 4.318 -20.701 1.00 97.75 90 SER A CA 1
ATOM 778 C C . SER A 1 90 ? 16.318 4.639 -21.024 1.00 97.75 90 SER A C 1
ATOM 780 O O . SER A 1 90 ? 16.666 4.914 -22.173 1.00 97.75 90 SER A O 1
ATOM 782 N N . GLU A 1 91 ? 17.216 4.579 -20.036 1.00 97.75 91 GLU A N 1
ATOM 783 C CA . GLU A 1 91 ? 18.649 4.775 -20.274 1.00 97.75 91 GLU A CA 1
ATOM 784 C C . GLU A 1 91 ? 19.255 3.634 -21.106 1.00 97.75 91 GLU A C 1
ATOM 786 O O . GLU A 1 91 ? 20.068 3.881 -22.000 1.00 97.75 91 GLU A O 1
ATOM 791 N N . ASN A 1 92 ? 18.842 2.392 -20.856 1.00 97.75 92 ASN A N 1
ATOM 792 C CA . ASN A 1 92 ? 19.282 1.235 -21.629 1.00 97.75 92 ASN A CA 1
ATOM 793 C C . ASN A 1 92 ? 18.775 1.288 -23.072 1.00 97.75 92 ASN A C 1
ATOM 795 O O . ASN A 1 92 ? 19.554 1.048 -23.988 1.00 97.75 92 ASN A O 1
ATOM 799 N N . GLU A 1 93 ? 17.514 1.659 -23.288 1.00 97.38 93 GLU A N 1
ATOM 800 C CA . GLU A 1 93 ? 16.945 1.865 -24.622 1.00 97.38 93 GLU A CA 1
ATOM 801 C C . GLU A 1 93 ? 17.717 2.935 -25.398 1.00 97.38 93 GLU A C 1
ATOM 803 O O . GLU A 1 93 ? 18.054 2.727 -26.562 1.00 97.38 93 GLU A O 1
ATOM 808 N N . ARG A 1 94 ? 18.088 4.050 -24.751 1.00 98.06 94 ARG A N 1
ATOM 809 C CA . ARG A 1 94 ? 18.941 5.076 -25.374 1.00 98.06 94 ARG A CA 1
ATOM 810 C C . ARG A 1 94 ? 20.308 4.527 -25.763 1.00 98.06 94 ARG A C 1
ATOM 812 O O . ARG A 1 94 ? 20.757 4.764 -26.879 1.00 98.06 94 ARG A O 1
ATOM 819 N N . LYS A 1 95 ? 20.960 3.775 -24.871 1.00 98.12 95 LYS A N 1
ATOM 820 C CA . LYS A 1 95 ? 22.265 3.156 -25.154 1.00 98.12 95 LYS A CA 1
ATOM 821 C C . LYS A 1 95 ? 22.182 2.147 -26.299 1.00 98.12 95 LYS A C 1
ATOM 823 O O . LYS A 1 95 ? 23.088 2.113 -27.126 1.00 98.12 95 LYS A O 1
ATOM 828 N N . LEU A 1 96 ? 21.110 1.358 -26.361 1.00 97.56 96 LEU A N 1
ATOM 829 C CA . LEU A 1 96 ? 20.863 0.419 -27.456 1.00 97.56 96 LEU A CA 1
ATOM 830 C C . LEU A 1 96 ? 20.661 1.162 -28.778 1.00 97.56 96 LEU A C 1
ATOM 832 O O . LEU A 1 96 ? 21.363 0.865 -29.738 1.00 97.56 96 LEU A O 1
ATOM 836 N N . ALA A 1 97 ? 19.806 2.185 -28.806 1.00 97.62 97 ALA A N 1
ATOM 837 C CA . ALA A 1 97 ? 19.572 2.988 -30.004 1.00 97.62 97 ALA A CA 1
ATOM 838 C C . ALA A 1 97 ? 20.849 3.700 -30.495 1.00 97.62 97 ALA A C 1
ATOM 840 O O . ALA A 1 97 ? 21.117 3.762 -31.695 1.00 97.62 97 ALA A O 1
ATOM 841 N N . GLU A 1 98 ? 21.672 4.221 -29.580 1.00 97.56 98 GLU A N 1
ATOM 842 C CA . GLU A 1 98 ? 22.971 4.805 -29.928 1.00 97.56 98 GLU A CA 1
ATOM 843 C C . GLU A 1 98 ? 23.950 3.763 -30.479 1.00 97.56 98 GLU A C 1
ATOM 845 O O . GLU A 1 98 ? 24.663 4.048 -31.443 1.00 97.56 98 G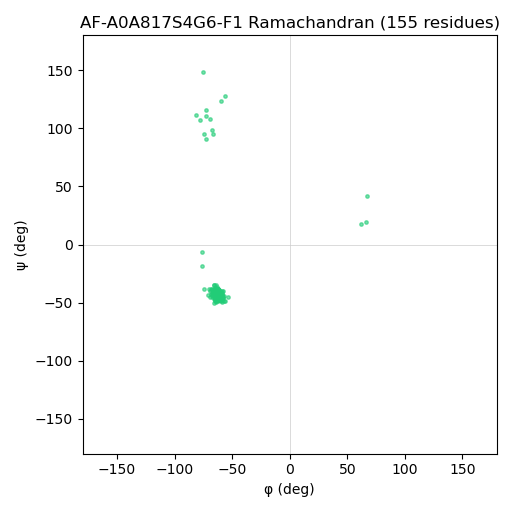LU A O 1
ATOM 850 N N . ALA A 1 99 ? 23.994 2.565 -29.893 1.00 97.69 99 ALA A N 1
ATOM 851 C CA . ALA A 1 99 ? 24.838 1.478 -30.375 1.00 97.69 99 ALA A CA 1
ATOM 852 C C . ALA A 1 99 ? 24.406 1.004 -31.770 1.00 97.69 99 ALA A C 1
ATOM 854 O O . ALA A 1 99 ? 25.248 0.886 -32.657 1.00 97.69 99 ALA A O 1
ATOM 855 N N . GLU A 1 100 ? 23.105 0.815 -31.993 1.00 95.56 100 GLU A N 1
ATOM 856 C CA . GLU A 1 100 ? 22.539 0.463 -33.299 1.00 95.56 100 GLU A CA 1
ATOM 857 C C . GLU A 1 100 ? 22.865 1.522 -34.354 1.00 95.56 100 GLU A C 1
ATOM 859 O O . GLU A 1 100 ? 23.311 1.188 -35.451 1.00 95.56 100 GLU A O 1
ATOM 864 N N . LYS A 1 101 ? 22.729 2.809 -34.010 1.00 98.00 101 LYS A N 1
ATOM 865 C CA . LYS A 1 101 ? 23.087 3.903 -34.916 1.00 98.00 101 LYS A CA 1
ATOM 866 C C . LYS A 1 101 ? 24.575 3.888 -35.272 1.00 98.00 101 LYS A C 1
ATOM 868 O O . LYS A 1 101 ? 24.916 4.078 -36.435 1.00 98.00 101 LYS A O 1
ATOM 873 N N . ARG A 1 102 ? 25.461 3.645 -34.300 1.00 97.88 102 ARG A N 1
ATOM 874 C CA . ARG A 1 102 ? 26.909 3.541 -34.556 1.00 97.88 102 ARG A CA 1
ATOM 875 C C . ARG A 1 102 ? 27.238 2.382 -35.489 1.00 97.88 102 ARG A C 1
ATOM 877 O O . ARG A 1 102 ? 28.011 2.577 -36.419 1.00 97.88 102 ARG A O 1
ATOM 884 N N . ILE A 1 103 ? 26.627 1.217 -35.273 1.00 96.81 103 ILE A N 1
ATOM 885 C CA . ILE A 1 103 ? 26.806 0.052 -36.147 1.00 96.81 103 ILE A CA 1
ATOM 886 C C . ILE A 1 103 ? 26.335 0.387 -37.566 1.00 96.81 103 ILE A C 1
ATOM 888 O O . ILE A 1 103 ? 27.088 0.185 -38.512 1.00 96.81 103 ILE A O 1
ATOM 892 N N . ALA A 1 104 ? 25.151 0.985 -37.720 1.00 97.25 104 ALA A N 1
ATOM 893 C CA . ALA A 1 104 ? 24.633 1.380 -39.029 1.00 97.25 104 ALA A CA 1
ATOM 894 C C . ALA A 1 104 ? 25.549 2.390 -39.752 1.00 97.25 104 ALA A C 1
ATOM 896 O O . ALA A 1 104 ? 25.794 2.261 -40.951 1.00 97.25 104 ALA A O 1
ATOM 897 N N . GLU A 1 105 ? 26.099 3.374 -39.031 1.00 96.50 105 GLU A N 1
ATOM 898 C CA . GLU A 1 105 ? 27.067 4.331 -39.585 1.00 96.50 105 GLU A CA 1
ATOM 899 C C . GLU A 1 105 ? 28.387 3.656 -40.007 1.00 96.50 105 GLU A C 1
ATOM 901 O O . GLU A 1 105 ? 28.984 4.037 -41.017 1.00 96.50 105 GLU A O 1
ATOM 906 N N . GLU A 1 106 ? 28.875 2.674 -39.245 1.00 97.00 106 GLU A N 1
ATOM 907 C CA . GLU A 1 106 ? 30.071 1.895 -39.590 1.00 97.00 106 GLU A CA 1
ATOM 908 C C . GLU A 1 106 ? 29.837 0.990 -40.806 1.00 97.00 106 GLU A C 1
ATOM 910 O O . GLU A 1 106 ? 30.671 0.954 -41.715 1.00 97.00 106 GLU A O 1
ATOM 915 N N . GLU A 1 107 ? 28.686 0.322 -40.871 1.00 96.88 107 GLU A N 1
ATOM 916 C CA . GLU A 1 107 ? 28.269 -0.488 -42.017 1.00 96.88 107 GLU A CA 1
ATOM 917 C C . GLU A 1 107 ? 28.159 0.354 -43.294 1.00 96.88 107 GLU A C 1
ATOM 919 O O . GLU A 1 107 ? 28.635 -0.053 -44.360 1.00 96.88 107 GLU A O 1
ATOM 924 N N . GLU A 1 108 ? 27.581 1.556 -43.199 1.00 96.25 108 GLU A N 1
ATOM 925 C CA . GLU A 1 108 ? 27.496 2.484 -44.325 1.00 96.25 108 GLU A CA 1
ATOM 926 C C . GLU A 1 108 ? 28.892 2.915 -44.791 1.00 96.25 108 GLU A C 1
ATOM 928 O O . GLU A 1 108 ? 29.198 2.826 -45.984 1.00 96.25 108 GLU A O 1
ATOM 933 N N . LYS A 1 109 ? 29.777 3.314 -43.865 1.00 97.50 109 LYS A N 1
ATOM 934 C CA . LYS A 1 109 ? 31.165 3.684 -44.190 1.00 97.50 109 LYS A CA 1
ATOM 935 C C . LYS A 1 109 ? 31.890 2.551 -44.906 1.00 97.50 109 LYS A C 1
ATOM 937 O O . LYS A 1 109 ? 32.450 2.787 -45.978 1.00 97.50 109 LYS A O 1
ATOM 942 N N . LEU A 1 110 ? 31.810 1.326 -44.386 1.00 96.62 110 LEU A N 1
ATOM 943 C CA . LEU A 1 110 ? 32.425 0.156 -45.011 1.00 96.62 110 LEU A CA 1
ATOM 944 C C . LEU A 1 110 ? 31.890 -0.068 -46.431 1.00 96.62 110 LEU A C 1
ATOM 946 O O . LEU A 1 110 ? 32.664 -0.300 -47.360 1.00 96.62 110 LEU A O 1
ATOM 950 N N . ARG A 1 111 ? 30.574 0.056 -46.633 1.00 95.94 111 ARG A N 1
ATOM 951 C CA . ARG A 1 111 ? 29.958 -0.070 -47.960 1.00 95.94 111 ARG A CA 1
ATOM 952 C C . ARG A 1 111 ? 30.451 1.008 -48.924 1.00 95.94 111 ARG A C 1
ATOM 954 O O . ARG A 1 111 ? 30.747 0.705 -50.080 1.00 95.94 111 ARG A O 1
ATOM 961 N N . THR A 1 112 ? 30.561 2.257 -48.471 1.00 95.00 112 THR A N 1
ATOM 962 C CA . THR A 1 112 ? 31.088 3.349 -49.306 1.00 95.00 112 THR A CA 1
ATOM 963 C C . THR A 1 112 ? 32.558 3.140 -49.669 1.00 95.00 112 THR A C 1
ATOM 965 O O . THR A 1 112 ? 32.952 3.416 -50.801 1.00 95.00 112 THR A O 1
ATOM 968 N N . GLU A 1 113 ? 33.362 2.606 -48.750 1.00 96.12 113 GLU A N 1
ATOM 969 C CA . GLU A 1 113 ? 34.768 2.287 -48.991 1.00 96.12 113 GLU A CA 1
ATOM 970 C C . GLU A 1 113 ? 34.921 1.136 -49.991 1.00 96.12 113 GLU A C 1
ATOM 972 O O . GLU A 1 113 ? 35.694 1.252 -50.941 1.00 96.12 113 GLU A O 1
ATOM 977 N N . GLN A 1 114 ? 34.118 0.075 -49.861 1.00 94.81 114 GLN A N 1
ATOM 978 C CA . GLN A 1 114 ? 34.081 -1.016 -50.839 1.00 94.81 114 GLN A CA 1
ATOM 979 C C . GLN A 1 114 ? 33.751 -0.509 -52.249 1.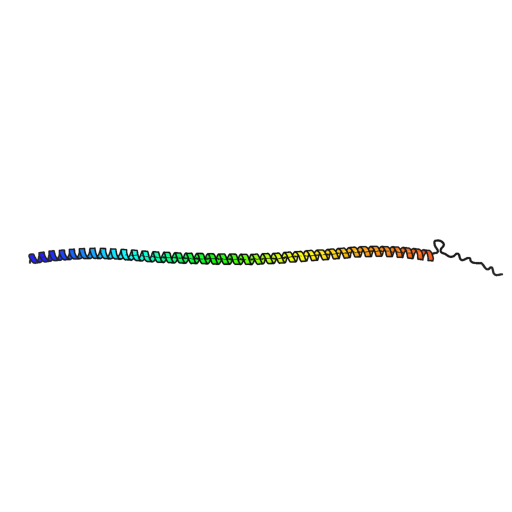00 94.81 114 GLN A C 1
ATOM 981 O O . GLN A 1 114 ? 34.423 -0.890 -53.207 1.00 94.81 114 GLN A O 1
ATOM 986 N N . LEU A 1 115 ? 32.767 0.389 -52.384 1.00 95.62 115 LEU A N 1
ATOM 987 C CA . LEU A 1 115 ? 32.423 0.995 -53.675 1.00 95.62 115 LEU A CA 1
ATOM 988 C C . LEU A 1 115 ? 33.584 1.817 -54.256 1.00 95.62 115 LEU A C 1
ATOM 990 O O . LEU A 1 115 ? 33.869 1.696 -55.447 1.00 95.62 115 LEU A O 1
ATOM 994 N N . ARG A 1 116 ? 34.291 2.600 -53.429 1.00 96.56 116 ARG A N 1
ATOM 995 C CA . ARG A 1 116 ? 35.483 3.353 -53.863 1.00 96.56 116 ARG A CA 1
ATOM 996 C C . ARG A 1 116 ? 36.597 2.429 -54.344 1.00 96.56 116 ARG A C 1
ATOM 998 O O . ARG A 1 116 ? 37.141 2.646 -55.420 1.00 96.56 116 ARG A O 1
ATOM 1005 N N . LEU A 1 117 ? 36.895 1.370 -53.591 1.00 95.88 117 LEU A N 1
ATOM 1006 C CA . LEU A 1 117 ? 37.917 0.390 -53.966 1.00 95.88 117 LEU A CA 1
ATOM 1007 C C . LEU A 1 117 ? 37.574 -0.328 -55.277 1.00 95.88 117 LEU A C 1
ATOM 1009 O O . LEU A 1 117 ? 38.465 -0.583 -56.086 1.00 95.88 117 LEU A O 1
ATOM 1013 N N . MET A 1 118 ? 36.296 -0.642 -55.511 1.00 94.12 118 MET A N 1
ATOM 1014 C CA . MET A 1 118 ? 35.843 -1.215 -56.782 1.00 94.12 118 MET A CA 1
ATOM 1015 C C . MET A 1 118 ? 36.022 -0.236 -57.946 1.00 94.12 118 MET A C 1
ATOM 1017 O O . MET A 1 118 ? 36.497 -0.642 -59.006 1.00 94.12 118 MET A O 1
ATOM 1021 N N . GLU A 1 119 ? 35.685 1.040 -57.751 1.00 94.94 119 GLU A N 1
ATOM 1022 C CA . GLU A 1 119 ? 35.882 2.073 -58.769 1.00 94.94 119 GLU A CA 1
ATOM 1023 C C . GLU A 1 119 ? 37.372 2.269 -59.092 1.00 94.94 119 GLU A C 1
ATOM 1025 O O . GLU A 1 119 ? 37.760 2.309 -60.263 1.00 94.94 119 GLU A O 1
ATOM 1030 N N . ASP A 1 120 ? 38.224 2.331 -58.068 1.00 94.75 120 ASP A N 1
ATOM 1031 C CA . ASP A 1 120 ? 39.671 2.442 -58.236 1.00 94.75 120 ASP A CA 1
ATOM 1032 C C . ASP A 1 120 ? 40.240 1.214 -58.950 1.00 94.75 120 ASP A C 1
ATOM 1034 O O . ASP A 1 120 ? 41.011 1.357 -59.902 1.00 94.75 120 ASP A O 1
ATOM 1038 N N . ARG A 1 121 ? 39.808 0.006 -58.569 1.00 94.69 121 ARG A N 1
ATOM 1039 C CA . ARG A 1 121 ? 40.189 -1.235 -59.251 1.00 94.69 121 ARG A CA 1
ATOM 1040 C C . ARG A 1 121 ? 39.811 -1.203 -60.730 1.00 94.69 121 ARG A C 1
ATOM 1042 O O . ARG A 1 121 ? 40.654 -1.514 -61.568 1.00 94.69 121 ARG A O 1
ATOM 1049 N N . GLU A 1 122 ? 38.594 -0.782 -61.070 1.00 93.88 122 GLU A N 1
ATOM 1050 C CA . GLU A 1 122 ? 38.165 -0.673 -62.468 1.00 93.88 122 GLU A CA 1
ATOM 1051 C C . GLU A 1 122 ? 39.011 0.359 -63.237 1.00 93.88 122 GLU A C 1
ATOM 1053 O O . GLU A 1 122 ? 39.416 0.129 -64.382 1.00 93.88 122 GLU A O 1
ATOM 1058 N N . ARG A 1 123 ? 39.337 1.497 -62.610 1.00 94.44 123 ARG A N 1
ATOM 1059 C CA . ARG A 1 123 ? 40.234 2.507 -63.194 1.00 94.44 123 ARG A CA 1
ATOM 1060 C C . ARG A 1 123 ? 41.626 1.931 -63.459 1.00 94.44 123 ARG A C 1
ATOM 1062 O O . ARG A 1 123 ? 42.150 2.146 -64.556 1.00 94.44 123 ARG A O 1
ATOM 1069 N N . PHE A 1 124 ? 42.201 1.189 -62.513 1.00 92.50 124 PHE A N 1
ATOM 1070 C CA . PHE A 1 124 ? 43.492 0.517 -62.684 1.00 92.50 124 PHE A CA 1
ATOM 1071 C C . PHE A 1 124 ? 43.448 -0.545 -63.788 1.00 92.50 124 PHE A C 1
ATOM 1073 O O . PHE A 1 124 ? 44.316 -0.541 -64.660 1.00 92.50 124 PHE A O 1
ATOM 1080 N N . GLU A 1 125 ? 42.419 -1.392 -63.830 1.00 92.88 125 GLU A N 1
ATOM 1081 C CA . GLU A 1 125 ? 42.241 -2.406 -64.881 1.00 92.88 125 GLU A CA 1
ATOM 1082 C C . GLU A 1 125 ? 42.128 -1.759 -66.274 1.00 92.88 125 GLU A C 1
ATOM 1084 O O . GLU A 1 125 ? 42.797 -2.183 -67.221 1.00 92.88 125 GLU A O 1
ATOM 1089 N N . ARG A 1 126 ? 41.377 -0.654 -66.404 1.00 93.56 126 ARG A N 1
ATOM 1090 C CA . ARG A 1 126 ? 41.305 0.132 -67.651 1.00 93.56 126 ARG A CA 1
ATOM 1091 C C . ARG A 1 126 ? 42.663 0.727 -68.040 1.00 93.56 126 ARG A C 1
ATOM 1093 O O . ARG A 1 126 ? 42.970 0.806 -69.232 1.00 93.56 126 ARG A O 1
ATOM 1100 N N . GLN A 1 127 ? 43.469 1.186 -67.079 1.00 92.56 127 GLN A N 1
ATOM 1101 C CA . GLN A 1 127 ? 44.812 1.713 -67.348 1.00 92.56 127 GLN A CA 1
ATOM 1102 C C . GLN A 1 127 ? 45.778 0.610 -67.794 1.00 92.56 127 GLN A C 1
ATOM 1104 O O . GLN A 1 127 ? 46.460 0.795 -68.804 1.00 92.56 127 GLN A O 1
ATOM 1109 N N . LEU A 1 128 ? 45.783 -0.537 -67.111 1.00 91.12 128 LEU A N 1
ATOM 1110 C CA . LEU A 1 128 ? 46.578 -1.709 -67.485 1.00 91.12 128 LEU A CA 1
ATOM 1111 C C . LEU A 1 128 ? 46.194 -2.221 -68.874 1.00 91.12 128 LEU A C 1
ATOM 1113 O O . LEU A 1 128 ? 47.068 -2.422 -69.710 1.00 91.12 128 LEU A O 1
ATOM 1117 N N . GLY A 1 129 ? 44.897 -2.323 -69.182 1.00 91.00 129 GLY A N 1
ATOM 1118 C CA . GLY A 1 129 ? 44.429 -2.702 -70.518 1.00 91.00 129 GLY A CA 1
ATOM 1119 C C . GLY A 1 129 ? 44.919 -1.744 -71.612 1.00 91.00 129 GLY A C 1
ATOM 1120 O O . GLY A 1 129 ? 45.356 -2.181 -72.677 1.00 91.00 129 GLY A O 1
ATOM 1121 N N . LYS A 1 130 ? 44.928 -0.430 -71.342 1.00 92.25 130 LYS A N 1
ATOM 1122 C CA . LYS A 1 130 ? 45.504 0.568 -72.262 1.00 92.25 130 LYS A CA 1
ATOM 1123 C C . LYS A 1 130 ? 47.018 0.413 -72.414 1.00 92.25 130 LYS 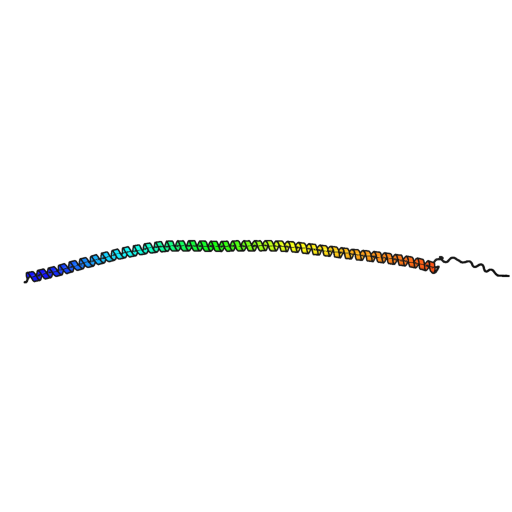A C 1
ATOM 1125 O O . LYS A 1 130 ? 47.514 0.582 -73.526 1.00 92.25 130 LYS A O 1
ATOM 1130 N N . GLN A 1 131 ? 47.751 0.139 -71.334 1.00 89.31 131 GLN A N 1
ATOM 1131 C CA . GLN A 1 131 ? 49.199 -0.088 -71.388 1.00 89.31 131 GLN A CA 1
ATOM 1132 C C . GLN A 1 131 ? 49.528 -1.357 -72.175 1.00 89.31 131 GLN A C 1
ATOM 1134 O O . GLN A 1 131 ? 50.261 -1.270 -73.155 1.00 89.31 131 GLN A O 1
ATOM 1139 N N . HIS A 1 132 ? 48.887 -2.483 -71.860 1.00 88.62 132 HIS A N 1
ATOM 1140 C CA . HIS A 1 132 ? 49.045 -3.729 -72.607 1.00 88.62 132 HIS A CA 1
ATOM 1141 C C . HIS A 1 132 ? 48.684 -3.578 -74.087 1.00 88.62 132 HIS A C 1
ATOM 1143 O O . HIS A 1 132 ? 49.407 -4.077 -74.943 1.00 88.62 132 HIS A O 1
ATOM 1149 N N . ALA A 1 133 ? 47.624 -2.840 -74.432 1.00 87.81 133 ALA A N 1
ATOM 1150 C CA . ALA A 1 133 ? 47.302 -2.560 -75.831 1.00 87.81 133 ALA A CA 1
ATOM 1151 C C . ALA A 1 133 ? 48.398 -1.729 -76.527 1.00 87.81 133 ALA A C 1
ATOM 1153 O O . ALA A 1 133 ? 48.708 -1.967 -77.696 1.00 87.81 133 ALA A O 1
ATOM 1154 N N . LYS A 1 134 ? 49.003 -0.751 -75.836 1.00 87.25 134 LYS A N 1
ATOM 1155 C CA . LYS A 1 134 ? 50.142 0.019 -76.368 1.00 87.25 134 LYS A CA 1
ATOM 1156 C C . LYS A 1 134 ? 51.373 -0.869 -76.565 1.00 87.25 134 LYS A C 1
ATOM 1158 O O . LYS A 1 134 ? 51.960 -0.829 -77.643 1.00 87.25 134 LYS A O 1
ATOM 1163 N N . GLU A 1 135 ? 51.722 -1.689 -75.576 1.00 86.19 135 GLU A N 1
ATOM 1164 C CA . GLU A 1 135 ? 52.830 -2.653 -75.645 1.00 86.19 135 GLU A CA 1
ATOM 1165 C C . GLU A 1 135 ? 52.622 -3.671 -76.769 1.00 86.19 135 GLU A C 1
ATOM 1167 O O . GLU A 1 135 ? 53.509 -3.885 -77.592 1.00 86.19 135 GLU A O 1
ATOM 1172 N N . GLN A 1 136 ? 51.423 -4.245 -76.880 1.00 84.31 136 GLN A N 1
ATOM 1173 C CA . GLN A 1 136 ? 51.086 -5.185 -77.943 1.00 84.31 136 GLN A CA 1
ATOM 1174 C C . GLN A 1 136 ? 51.203 -4.533 -79.326 1.00 84.31 136 GLN A C 1
ATOM 1176 O O . GLN A 1 136 ? 51.720 -5.151 -80.255 1.00 84.31 136 GLN A O 1
ATOM 1181 N N . ASN A 1 137 ? 50.758 -3.283 -79.487 1.00 83.56 137 ASN A N 1
ATOM 1182 C CA . ASN A 1 137 ? 50.915 -2.554 -80.748 1.00 83.56 137 ASN A CA 1
ATOM 1183 C C . ASN A 1 137 ? 52.385 -2.269 -81.087 1.00 83.56 137 ASN A C 1
ATOM 1185 O O . ASN A 1 137 ? 52.743 -2.309 -82.266 1.00 83.56 137 ASN A O 1
ATOM 1189 N N . LEU A 1 138 ? 53.228 -2.017 -80.079 1.00 81.31 138 LEU A N 1
ATOM 1190 C CA . LEU A 1 138 ? 54.674 -1.875 -80.248 1.00 81.31 138 LEU A CA 1
ATOM 1191 C C . LEU A 1 138 ? 55.304 -3.197 -80.718 1.00 81.31 138 LEU A C 1
ATOM 1193 O O . LEU A 1 138 ? 56.012 -3.204 -81.720 1.00 81.31 138 LEU A O 1
ATOM 1197 N N . ILE A 1 139 ? 54.976 -4.317 -80.065 1.00 81.19 139 ILE A N 1
ATOM 1198 C CA . ILE A 1 139 ? 55.494 -5.658 -80.397 1.00 81.19 139 ILE A CA 1
ATOM 1199 C C . ILE A 1 139 ? 55.025 -6.119 -81.785 1.00 81.19 139 ILE A C 1
ATOM 1201 O O . ILE A 1 139 ? 55.816 -6.625 -82.578 1.00 81.19 139 ILE A O 1
ATOM 1205 N N . LEU A 1 140 ? 53.742 -5.931 -82.109 1.00 80.00 140 LEU A N 1
ATOM 1206 C CA . LEU A 1 140 ? 53.177 -6.310 -83.410 1.00 80.00 140 LEU A CA 1
ATOM 1207 C C . LEU A 1 140 ? 53.557 -5.336 -84.541 1.00 80.00 140 LEU A C 1
ATOM 1209 O O . LEU A 1 140 ? 53.206 -5.586 -85.695 1.00 80.00 140 LEU A O 1
ATOM 1213 N N . GLY A 1 141 ? 54.227 -4.216 -84.239 1.00 71.88 141 GLY A N 1
ATOM 1214 C CA . GLY A 1 141 ? 54.653 -3.229 -85.234 1.00 71.88 141 GLY A CA 1
ATOM 1215 C C . GLY A 1 141 ? 53.503 -2.492 -85.938 1.00 71.88 141 GLY A C 1
ATOM 1216 O O . GLY A 1 141 ? 53.687 -1.957 -87.038 1.00 71.88 141 GLY A O 1
ATOM 1217 N N . LYS A 1 142 ? 52.300 -2.494 -85.346 1.00 69.44 142 LYS A N 1
ATOM 1218 C CA . LYS A 1 142 ? 51.108 -1.808 -85.873 1.00 69.44 142 LYS A CA 1
ATOM 1219 C C . LYS A 1 142 ? 51.240 -0.297 -85.639 1.00 69.44 142 LYS A C 1
ATOM 1221 O O . LYS A 1 142 ? 51.814 0.127 -84.648 1.00 69.44 142 LYS A O 1
ATOM 1226 N N . ASN A 1 143 ? 50.681 0.528 -86.530 1.00 66.44 143 ASN A N 1
ATOM 1227 C CA . ASN A 1 143 ? 50.825 1.998 -86.522 1.00 66.44 143 ASN A CA 1
ATOM 1228 C C . ASN A 1 143 ? 52.248 2.519 -86.817 1.00 66.44 143 ASN A C 1
ATOM 1230 O O . ASN A 1 143 ? 52.693 3.484 -86.206 1.00 66.44 143 ASN A O 1
ATOM 1234 N N . LYS A 1 144 ? 52.951 1.926 -87.797 1.00 65.75 144 LYS A N 1
ATOM 1235 C CA . LYS A 1 144 ? 54.275 2.387 -88.282 1.00 65.75 144 LYS A CA 1
ATOM 1236 C C . LYS A 1 144 ? 55.396 2.374 -87.220 1.00 65.75 144 LYS A C 1
ATOM 1238 O O . LYS A 1 144 ? 56.425 3.002 -87.433 1.00 65.75 144 LYS A O 1
ATOM 1243 N N . THR A 1 145 ? 55.220 1.647 -86.117 1.00 65.25 145 THR A N 1
ATOM 1244 C CA . THR A 1 145 ? 56.222 1.461 -85.047 1.00 65.25 145 THR A CA 1
ATOM 1245 C C . THR A 1 145 ? 57.334 0.480 -85.416 1.00 65.25 145 THR A C 1
ATOM 1247 O O . THR A 1 145 ? 58.393 0.508 -84.801 1.00 65.25 145 THR A O 1
ATOM 1250 N N . ARG A 1 146 ? 57.129 -0.378 -86.426 1.00 67.56 146 ARG A N 1
ATOM 1251 C CA . ARG A 1 146 ? 58.183 -1.257 -86.947 1.00 67.56 146 ARG A CA 1
ATOM 1252 C C . ARG A 1 146 ? 59.198 -0.440 -87.743 1.00 67.56 146 ARG A C 1
ATOM 1254 O O . ARG A 1 146 ? 58.862 0.093 -88.804 1.00 67.56 146 ARG A O 1
ATOM 1261 N N . GLU A 1 147 ? 60.434 -0.391 -87.261 1.00 70.00 147 GLU A N 1
ATOM 1262 C CA . GLU A 1 147 ? 61.547 0.213 -87.991 1.00 70.00 147 GLU A CA 1
ATOM 1263 C C . GLU A 1 147 ? 61.698 -0.455 -89.364 1.00 70.00 147 GLU A C 1
ATOM 1265 O O . GLU A 1 147 ? 61.721 -1.684 -89.495 1.00 70.00 147 GLU A O 1
ATOM 1270 N N . LYS A 1 148 ? 61.740 0.361 -90.422 1.00 68.75 148 LYS A N 1
ATOM 1271 C CA . LYS A 1 148 ? 61.935 -0.133 -91.785 1.00 68.75 148 LYS A CA 1
ATOM 1272 C C . LYS A 1 148 ? 63.395 -0.535 -91.941 1.00 68.75 148 LYS A C 1
ATOM 1274 O O . LYS A 1 148 ? 64.234 0.306 -92.242 1.00 68.75 148 LYS A O 1
ATOM 1279 N N . ILE A 1 149 ? 63.686 -1.817 -91.748 1.00 66.25 149 ILE A N 1
ATOM 1280 C CA . ILE A 1 149 ? 65.013 -2.359 -92.034 1.00 66.25 149 ILE A CA 1
ATOM 1281 C C . ILE A 1 149 ? 65.194 -2.349 -93.556 1.00 66.25 149 ILE A C 1
ATOM 1283 O O . ILE A 1 149 ? 64.546 -3.107 -94.280 1.00 66.25 149 ILE A O 1
ATOM 1287 N N . SER A 1 150 ? 66.032 -1.444 -94.054 1.00 65.94 150 SER A N 1
ATOM 1288 C CA . SER A 1 150 ? 66.498 -1.456 -95.438 1.00 65.94 150 SER A CA 1
ATOM 1289 C C . SER A 1 150 ? 67.583 -2.523 -95.571 1.00 65.94 150 SER A C 1
ATOM 1291 O O . SER A 1 150 ? 68.692 -2.338 -95.076 1.00 65.94 150 SER A O 1
ATOM 1293 N N . PHE A 1 151 ? 67.276 -3.646 -96.220 1.00 60.53 151 PHE A N 1
ATOM 1294 C CA . PHE A 1 151 ? 68.288 -4.650 -96.546 1.00 60.53 151 PHE A CA 1
ATOM 1295 C C . PHE A 1 151 ? 69.023 -4.196 -97.809 1.00 60.53 151 PHE A C 1
ATOM 1297 O O . PHE A 1 151 ? 68.435 -4.158 -98.891 1.00 60.53 151 PHE A O 1
ATOM 1304 N N . THR A 1 152 ? 70.300 -3.837 -97.690 1.00 60.84 152 THR A N 1
ATOM 1305 C CA . THR A 1 152 ? 71.181 -3.739 -98.854 1.00 60.84 152 THR A CA 1
ATOM 1306 C C . THR A 1 152 ? 71.500 -5.158 -99.309 1.00 60.84 152 THR A C 1
ATOM 1308 O O . THR A 1 152 ? 72.180 -5.918 -98.620 1.00 60.84 152 THR A O 1
ATOM 1311 N N . LEU A 1 153 ? 70.965 -5.548 -100.465 1.00 60.53 153 LEU A N 1
ATOM 1312 C CA . LEU A 1 153 ? 71.322 -6.808 -101.101 1.00 60.53 153 LEU A CA 1
ATOM 1313 C C . LEU A 1 153 ? 72.742 -6.644 -101.663 1.00 60.53 153 LEU A C 1
ATOM 1315 O O . LEU A 1 153 ? 72.919 -6.166 -102.781 1.00 60.53 153 LEU A O 1
ATOM 1319 N N . ASN A 1 154 ? 73.766 -6.976 -100.875 1.00 57.03 154 ASN A N 1
ATOM 1320 C CA . ASN A 1 154 ? 75.121 -7.108 -101.403 1.00 57.03 154 ASN A CA 1
ATOM 1321 C C . ASN A 1 154 ? 75.135 -8.307 -102.358 1.00 57.03 154 ASN A C 1
ATOM 1323 O O . ASN A 1 154 ? 75.278 -9.456 -101.945 1.00 57.03 154 ASN A O 1
ATOM 1327 N N . SER A 1 155 ? 74.954 -8.033 -103.648 1.00 54.56 155 SER A N 1
ATOM 1328 C CA . SER A 1 155 ? 75.252 -8.970 -104.722 1.00 54.56 155 SER A CA 1
ATOM 1329 C C . SER A 1 155 ? 76.767 -9.164 -104.774 1.00 54.56 155 SER A C 1
ATOM 1331 O O . SER A 1 155 ? 77.480 -8.318 -105.313 1.00 54.56 155 SER A O 1
ATOM 1333 N N . ALA A 1 156 ? 77.252 -10.250 -104.173 1.00 51.53 156 ALA A N 1
ATOM 1334 C CA . ALA A 1 156 ? 78.632 -10.691 -104.311 1.00 51.53 156 ALA A CA 1
ATOM 1335 C C . ALA A 1 156 ? 78.940 -10.982 -105.793 1.00 51.53 156 ALA A C 1
ATOM 1337 O O . ALA A 1 156 ? 78.248 -11.780 -106.431 1.00 51.53 156 ALA A O 1
ATOM 1338 N N . ARG A 1 157 ? 79.965 -10.313 -106.323 1.00 44.94 157 ARG A N 1
ATOM 1339 C CA . ARG A 1 157 ? 80.743 -10.712 -107.499 1.00 44.94 157 ARG A CA 1
ATOM 1340 C C . ARG A 1 157 ? 82.200 -10.784 -107.084 1.00 44.94 157 ARG A C 1
ATOM 1342 O O . ARG A 1 157 ? 82.595 -9.916 -106.273 1.00 44.94 157 ARG A O 1
#